Protein AF-A0A5N6V2P5-F1 (afdb_monomer)

Mean predicted aligned error: 6.44 Å

Secondary structure (DSSP, 8-state):
-EEEEEEEEEEESS--HHHHHHHHHHHHHHHHHHHSS----SS-TT--HHHHHHHHHHHHHHHHTSGGGTTPEEEEEEEEEE----

Structure (mmCIF, N/CA/C/O backbone):
data_AF-A0A5N6V2P5-F1
#
_entry.id   AF-A0A5N6V2P5-F1
#
loop_
_atom_site.group_PDB
_atom_site.id
_atom_site.type_symbol
_atom_site.label_atom_id
_atom_site.label_alt_id
_atom_site.label_comp_id
_atom_site.label_asym_id
_atom_site.label_entity_id
_atom_site.label_seq_id
_atom_site.pdbx_PDB_ins_code
_atom_site.Cartn_x
_atom_site.Cartn_y
_atom_site.Cartn_z
_atom_site.occupancy
_atom_site.B_iso_or_equiv
_atom_site.auth_seq_id
_atom_site.auth_comp_id
_atom_site.auth_asym_id
_atom_site.auth_atom_id
_atom_site.pdbx_PDB_model_n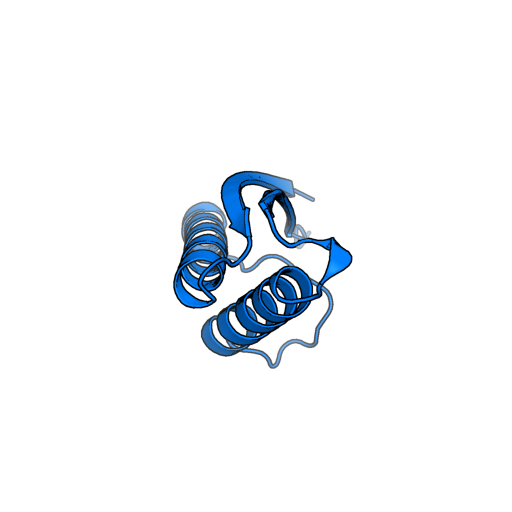um
ATOM 1 N N . MET A 1 1 ? -20.281 -4.068 9.094 1.00 65.00 1 MET A N 1
ATOM 2 C CA . MET A 1 1 ? -18.908 -3.979 8.547 1.00 65.00 1 MET A CA 1
ATOM 3 C C . MET A 1 1 ? -18.880 -2.933 7.448 1.00 65.00 1 MET A C 1
ATOM 5 O O . MET A 1 1 ? -19.671 -3.041 6.518 1.00 65.00 1 MET A O 1
ATOM 9 N N . ALA A 1 2 ? -18.027 -1.918 7.578 1.00 69.88 2 ALA A N 1
ATOM 10 C CA . ALA A 1 2 ? -17.781 -0.945 6.513 1.00 69.88 2 ALA A CA 1
ATOM 11 C C . ALA A 1 2 ? -16.509 -1.353 5.753 1.00 69.88 2 ALA A C 1
ATOM 13 O O . ALA A 1 2 ? -15.568 -1.850 6.370 1.00 69.88 2 ALA A O 1
ATOM 14 N N . SER A 1 3 ? -16.491 -1.180 4.432 1.00 76.19 3 SER A N 1
ATOM 15 C CA . SER A 1 3 ? -15.298 -1.384 3.602 1.00 76.19 3 SER A CA 1
ATOM 16 C C . SER A 1 3 ? -14.928 -0.060 2.951 1.00 76.19 3 SER A C 1
ATOM 18 O O . SER A 1 3 ? -15.799 0.635 2.423 1.00 76.19 3 SER A O 1
ATOM 20 N N . PHE A 1 4 ? -13.652 0.294 3.022 1.00 79.06 4 PHE A N 1
ATOM 21 C CA . PHE A 1 4 ? -13.084 1.478 2.405 1.00 79.06 4 PHE A CA 1
ATOM 22 C C . PHE A 1 4 ? -12.167 1.037 1.269 1.00 79.06 4 PHE A C 1
ATOM 24 O O . PHE A 1 4 ? -11.197 0.312 1.489 1.00 79.06 4 PHE A O 1
ATOM 31 N N . ILE A 1 5 ? -12.496 1.452 0.047 1.00 85.81 5 ILE A N 1
ATOM 32 C CA . ILE A 1 5 ? -11.738 1.100 -1.152 1.00 85.81 5 ILE A CA 1
ATOM 33 C C . ILE A 1 5 ? -11.086 2.362 -1.694 1.00 85.81 5 ILE A C 1
ATOM 35 O O . ILE A 1 5 ? -11.771 3.350 -1.967 1.00 85.81 5 ILE A O 1
ATOM 39 N N . LYS A 1 6 ? -9.770 2.302 -1.895 1.00 89.00 6 LYS A N 1
ATOM 40 C CA . LYS A 1 6 ? -9.010 3.366 -2.537 1.00 89.00 6 LYS A CA 1
ATOM 41 C C . LYS A 1 6 ? -8.136 2.837 -3.652 1.00 89.00 6 LYS A C 1
ATOM 43 O O . LYS A 1 6 ? -7.474 1.815 -3.509 1.00 89.00 6 LYS A O 1
ATOM 48 N N . GLU A 1 7 ? -8.102 3.580 -4.745 1.00 91.00 7 GLU A N 1
ATOM 49 C CA . GLU A 1 7 ? -7.322 3.249 -5.925 1.00 91.00 7 GLU A CA 1
ATOM 50 C C . GLU A 1 7 ? -6.353 4.383 -6.243 1.00 91.00 7 GLU A C 1
ATOM 52 O O . GLU A 1 7 ? -6.693 5.564 -6.10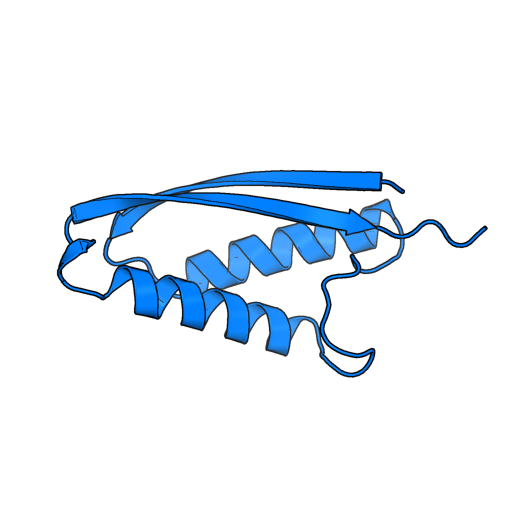7 1.00 91.00 7 GLU A O 1
ATOM 57 N N . ARG A 1 8 ? -5.134 4.022 -6.649 1.00 90.38 8 ARG A N 1
ATOM 58 C CA . ARG A 1 8 ? -4.118 4.980 -7.079 1.00 90.38 8 ARG A CA 1
ATOM 59 C C . ARG A 1 8 ? -3.225 4.388 -8.161 1.00 90.38 8 ARG A C 1
ATOM 61 O O . ARG A 1 8 ? -2.738 3.264 -8.042 1.00 90.38 8 ARG A O 1
ATOM 68 N N . ASP A 1 9 ? -3.004 5.193 -9.194 1.00 90.81 9 ASP A N 1
ATOM 69 C CA . ASP A 1 9 ? -1.975 4.975 -10.204 1.00 90.81 9 ASP A CA 1
ATOM 70 C C . ASP A 1 9 ? -0.668 5.619 -9.720 1.00 90.81 9 ASP A C 1
ATOM 72 O O . ASP A 1 9 ? -0.656 6.786 -9.307 1.00 90.81 9 ASP A O 1
ATOM 76 N N . PHE A 1 10 ? 0.413 4.843 -9.721 1.00 87.00 10 PHE A N 1
ATOM 77 C CA . PHE A 1 10 ? 1.745 5.305 -9.336 1.00 87.00 10 PHE A CA 1
ATOM 78 C C . PHE A 1 10 ? 2.694 5.493 -10.527 1.00 87.00 10 PHE A C 1
ATOM 80 O O . PHE A 1 10 ? 3.841 5.899 -10.340 1.00 87.00 10 PHE A O 1
ATOM 87 N N . GLY A 1 11 ? 2.222 5.250 -11.747 1.00 87.06 11 GLY A N 1
ATOM 88 C CA . GLY A 1 11 ? 3.005 5.360 -12.963 1.00 87.06 11 GLY A CA 1
ATOM 89 C C . GLY A 1 11 ? 3.948 4.172 -13.175 1.00 87.06 11 GLY A C 1
ATOM 90 O O . GLY A 1 11 ? 3.770 3.105 -12.575 1.00 87.06 11 GLY A O 1
ATOM 91 N N . PRO A 1 12 ? 4.931 4.331 -14.076 1.00 88.44 12 PRO A N 1
ATOM 92 C CA . PRO A 1 12 ? 5.837 3.261 -14.447 1.00 88.44 12 PRO A CA 1
ATOM 93 C C . PRO A 1 12 ? 6.831 2.940 -13.329 1.00 88.44 12 PRO A C 1
ATOM 95 O O . PRO A 1 12 ? 7.377 3.816 -12.664 1.00 88.44 12 PRO A O 1
ATOM 98 N N . VAL A 1 13 ? 7.110 1.655 -13.179 1.00 87.75 13 VAL A N 1
ATOM 99 C CA . VAL A 1 13 ? 8.146 1.105 -12.305 1.00 87.75 13 VAL A CA 1
ATOM 100 C C . VAL A 1 13 ? 9.560 1.533 -12.756 1.00 87.75 13 VAL A C 1
ATOM 102 O O . VAL A 1 13 ? 9.836 1.509 -13.961 1.00 87.75 13 VAL A O 1
ATOM 105 N N . PRO A 1 14 ? 10.503 1.812 -11.825 1.00 86.88 14 PRO A N 1
ATOM 106 C CA . PRO A 1 14 ? 10.396 1.641 -10.374 1.00 86.88 14 PRO A CA 1
ATOM 107 C C . PRO A 1 14 ? 9.698 2.802 -9.669 1.00 86.88 14 PRO A C 1
ATOM 109 O O . PRO A 1 14 ? 9.792 3.954 -10.077 1.00 86.88 14 PRO A O 1
ATOM 112 N N . ILE A 1 15 ? 9.040 2.477 -8.559 1.00 84.69 15 ILE A N 1
ATOM 113 C CA . ILE A 1 15 ? 8.251 3.419 -7.762 1.00 84.69 15 ILE A CA 1
ATOM 114 C C . ILE A 1 15 ? 8.928 3.585 -6.411 1.00 84.69 15 ILE A C 1
ATOM 116 O O . ILE A 1 15 ? 9.398 2.614 -5.822 1.00 84.69 15 ILE A O 1
ATOM 120 N N . PHE A 1 16 ? 8.997 4.820 -5.922 1.00 84.69 16 PHE A N 1
ATOM 121 C CA . PHE A 1 16 ? 9.626 5.114 -4.642 1.00 84.69 16 PHE A CA 1
ATOM 122 C C . PHE A 1 16 ? 8.776 4.588 -3.479 1.00 84.69 16 PHE A C 1
ATOM 124 O O . PHE A 1 16 ? 7.570 4.838 -3.419 1.00 84.69 16 PHE A O 1
ATOM 131 N N . ALA A 1 17 ? 9.426 3.903 -2.532 1.00 85.69 17 ALA A N 1
ATOM 132 C CA . ALA A 1 17 ? 8.790 3.398 -1.316 1.00 85.69 17 ALA A CA 1
ATOM 133 C C . ALA A 1 17 ? 8.067 4.514 -0.541 1.00 85.69 17 ALA A C 1
ATOM 135 O O . ALA A 1 17 ? 6.953 4.303 -0.070 1.00 85.69 17 ALA A O 1
ATOM 136 N N . ASP A 1 18 ? 8.643 5.719 -0.491 1.00 88.31 18 ASP A N 1
ATOM 137 C CA . ASP A 1 18 ? 8.046 6.866 0.200 1.00 88.31 18 ASP A CA 1
ATOM 138 C C . ASP A 1 18 ? 6.651 7.207 -0.338 1.00 88.31 18 ASP A C 1
ATOM 140 O O . ASP A 1 18 ? 5.712 7.342 0.443 1.00 88.31 18 ASP A O 1
ATOM 144 N N . ALA A 1 19 ? 6.471 7.236 -1.664 1.00 88.12 19 ALA A N 1
ATOM 145 C CA . ALA A 1 19 ? 5.178 7.534 -2.282 1.00 88.12 19 ALA A CA 1
ATOM 146 C C . ALA A 1 19 ? 4.116 6.468 -1.952 1.00 88.12 19 ALA A C 1
ATOM 148 O O . ALA A 1 19 ? 2.955 6.792 -1.688 1.00 88.12 19 ALA A O 1
ATOM 149 N N . LEU A 1 20 ? 4.516 5.193 -1.943 1.00 88.88 20 LEU A N 1
ATOM 150 C CA . LEU A 1 20 ? 3.651 4.064 -1.588 1.00 88.88 20 LEU A CA 1
ATOM 151 C C . LEU A 1 20 ? 3.263 4.113 -0.104 1.00 88.88 20 LEU A C 1
ATOM 153 O O . LEU A 1 20 ? 2.099 3.916 0.247 1.00 88.88 20 LEU A O 1
ATOM 157 N N . GLY A 1 21 ? 4.226 4.422 0.764 1.00 89.62 21 GLY A N 1
ATOM 158 C CA . GLY A 1 21 ? 4.004 4.562 2.196 1.00 89.62 21 GLY A CA 1
ATOM 159 C C . GLY A 1 21 ? 3.102 5.745 2.541 1.00 89.62 21 GLY A C 1
ATOM 160 O O . GLY A 1 21 ? 2.173 5.599 3.332 1.00 89.62 21 GLY A O 1
ATOM 161 N N . GLU A 1 22 ? 3.339 6.913 1.946 1.00 90.94 22 GLU A N 1
ATOM 162 C CA . GLU A 1 22 ? 2.493 8.094 2.145 1.00 90.94 22 GLU A CA 1
ATOM 163 C C . GLU A 1 22 ? 1.052 7.845 1.719 1.00 90.94 22 GLU A C 1
ATOM 165 O O . GLU A 1 22 ? 0.132 8.192 2.455 1.00 90.94 22 GLU A O 1
ATOM 170 N N . PHE A 1 23 ? 0.841 7.196 0.571 1.00 90.81 23 PHE A N 1
ATOM 171 C CA . PHE A 1 23 ? -0.498 6.802 0.148 1.00 90.81 23 PHE A CA 1
ATOM 172 C C . PHE A 1 23 ? -1.192 5.955 1.216 1.00 90.81 23 PHE A C 1
ATOM 174 O O . PHE A 1 23 ? -2.277 6.308 1.663 1.00 90.81 23 PHE A O 1
ATOM 181 N N . TYR A 1 24 ? -0.545 4.888 1.679 1.00 89.06 24 TYR A N 1
ATOM 182 C CA . TYR A 1 24 ? -1.134 3.997 2.672 1.00 89.06 24 TYR A CA 1
ATOM 183 C C . TYR A 1 24 ? -1.419 4.692 4.014 1.00 89.06 24 TYR A C 1
ATOM 185 O O . TYR A 1 24 ? -2.493 4.510 4.588 1.00 89.06 24 TYR A O 1
ATOM 193 N N . LEU A 1 25 ? -0.497 5.528 4.503 1.00 89.94 25 LEU A N 1
ATOM 194 C CA . LEU A 1 25 ? 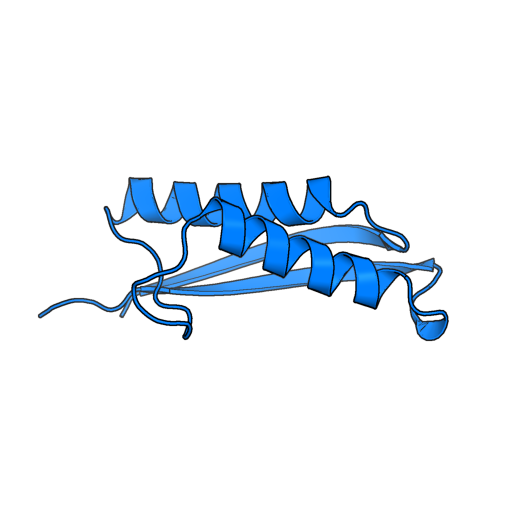-0.688 6.281 5.746 1.00 89.94 25 LEU A CA 1
ATOM 195 C C . LEU A 1 25 ? -1.839 7.286 5.640 1.00 89.94 25 LEU A C 1
ATOM 197 O O . LEU A 1 25 ? -2.607 7.424 6.590 1.00 89.94 25 LEU A O 1
ATOM 201 N N . ASN A 1 26 ? -1.976 7.962 4.499 1.00 90.25 26 ASN A N 1
ATOM 202 C CA . ASN A 1 26 ? -3.065 8.909 4.273 1.00 90.25 26 ASN A CA 1
ATOM 203 C C . ASN A 1 26 ? -4.427 8.210 4.329 1.00 90.25 26 ASN A C 1
ATOM 205 O O . ASN A 1 26 ? -5.331 8.708 4.995 1.00 90.25 26 ASN A O 1
ATOM 209 N N . GLU A 1 27 ? -4.564 7.033 3.712 1.00 88.62 27 GLU A N 1
ATOM 210 C CA . GLU A 1 27 ? -5.821 6.278 3.770 1.00 88.62 27 GLU A CA 1
ATOM 211 C C . GLU A 1 27 ? -6.113 5.748 5.185 1.00 88.62 27 GLU A C 1
ATOM 213 O O . GLU A 1 27 ? -7.255 5.808 5.643 1.00 88.62 27 GLU A O 1
ATOM 218 N N . LEU A 1 28 ? -5.093 5.294 5.927 1.00 85.75 28 LEU A N 1
ATOM 219 C CA . LEU A 1 28 ? -5.263 4.909 7.334 1.00 85.75 28 LEU A CA 1
ATOM 220 C C . LEU A 1 28 ? -5.696 6.084 8.217 1.00 85.75 28 LEU A C 1
ATOM 222 O O . LEU A 1 28 ? -6.525 5.905 9.108 1.00 85.75 28 LEU A O 1
ATOM 226 N N . THR A 1 29 ? -5.128 7.270 8.000 1.00 86.50 29 THR A N 1
ATOM 227 C CA . THR A 1 29 ? -5.490 8.483 8.743 1.00 86.50 29 THR A CA 1
ATOM 228 C C . THR A 1 29 ? -6.905 8.931 8.404 1.00 86.50 29 THR A C 1
ATOM 230 O O . THR A 1 29 ? -7.675 9.173 9.325 1.00 86.50 29 THR A O 1
ATOM 233 N N . ALA A 1 30 ? -7.295 8.932 7.127 1.00 85.44 30 ALA A N 1
ATOM 234 C CA . ALA A 1 30 ? -8.659 9.267 6.717 1.00 85.44 30 ALA A CA 1
ATOM 235 C C . ALA A 1 30 ? -9.703 8.338 7.364 1.00 85.44 30 ALA A C 1
ATOM 237 O O . ALA A 1 30 ? -10.748 8.792 7.827 1.00 85.44 30 ALA A O 1
ATOM 238 N N . ILE A 1 31 ? -9.406 7.038 7.452 1.00 83.06 31 ILE A N 1
ATOM 239 C CA . ILE A 1 31 ? -10.281 6.078 8.134 1.00 83.06 31 ILE A CA 1
ATOM 240 C C . ILE A 1 31 ? -10.337 6.339 9.639 1.00 83.06 31 ILE A C 1
ATOM 242 O O . ILE A 1 31 ? -11.423 6.320 10.217 1.00 83.06 31 ILE A O 1
ATOM 246 N N . GLU A 1 32 ? -9.199 6.589 10.285 1.00 82.38 32 GLU A N 1
ATOM 247 C CA . GLU A 1 32 ? -9.181 6.887 11.717 1.00 82.38 32 GLU A CA 1
ATOM 248 C C . GLU A 1 32 ? -9.934 8.184 12.039 1.00 82.38 32 GLU A C 1
ATOM 250 O O . GLU A 1 32 ? -10.684 8.223 13.009 1.00 82.38 32 GLU A O 1
ATOM 255 N N . GLU A 1 33 ? -9.808 9.222 11.216 1.00 84.44 33 GLU A N 1
ATOM 256 C CA . GLU A 1 33 ? -10.554 10.473 11.379 1.00 84.44 33 GLU A CA 1
ATOM 257 C C . GLU A 1 33 ? -12.061 10.271 11.186 1.00 84.44 33 GLU A C 1
ATOM 259 O O . GLU A 1 33 ? -12.857 10.802 11.958 1.00 84.44 33 GLU A O 1
ATOM 264 N N . GLN A 1 34 ? -12.464 9.485 10.183 1.00 82.94 34 GLN A N 1
ATOM 265 C CA . GLN A 1 34 ? -13.873 9.284 9.846 1.00 82.94 34 GLN A CA 1
ATOM 266 C C . GLN A 1 34 ? -14.592 8.314 10.793 1.00 82.94 34 GLN A C 1
ATOM 268 O O . GLN A 1 34 ? -15.772 8.500 11.095 1.00 82.94 34 GLN A O 1
ATOM 273 N N . TYR A 1 35 ? -13.913 7.253 11.226 1.00 79.50 35 TYR A N 1
ATOM 274 C CA . TYR A 1 35 ? -14.520 6.149 11.973 1.00 79.50 35 TYR A CA 1
ATOM 275 C C . TYR A 1 35 ? -14.008 6.030 13.411 1.00 79.50 35 TYR A C 1
ATOM 277 O O . TYR A 1 35 ? -14.496 5.171 14.149 1.00 79.50 35 TYR A O 1
ATOM 285 N N . HIS A 1 36 ? -13.033 6.855 13.813 1.00 80.06 36 HIS A N 1
ATOM 286 C CA . HIS A 1 36 ? -12.355 6.797 15.115 1.00 80.06 36 HIS A CA 1
ATOM 287 C C . HIS A 1 36 ? -11.792 5.406 15.443 1.00 80.06 36 HIS A C 1
ATOM 289 O O . HIS A 1 36 ? -11.692 5.011 16.605 1.00 80.06 36 HIS A O 1
ATOM 295 N N . LYS A 1 37 ? -11.462 4.636 14.400 1.00 73.81 37 LYS A N 1
ATOM 296 C CA . LYS A 1 37 ? -10.982 3.254 14.468 1.00 73.81 37 LYS A CA 1
ATOM 297 C C . LYS A 1 37 ? -9.984 3.008 13.354 1.00 73.81 37 LYS A C 1
ATOM 299 O O . LYS A 1 37 ? -10.126 3.553 12.264 1.00 73.81 37 LYS A O 1
ATOM 304 N N . LEU A 1 38 ? -9.016 2.135 13.611 1.00 73.44 38 LEU A N 1
ATOM 305 C CA . LEU A 1 38 ? -8.142 1.630 12.561 1.00 73.44 38 LEU A CA 1
ATOM 306 C C . LEU A 1 38 ? -8.791 0.423 11.876 1.00 73.44 38 LEU A C 1
ATOM 308 O O . LEU A 1 38 ? -9.449 -0.371 12.551 1.00 73.44 38 LEU A O 1
ATOM 312 N N . PRO A 1 39 ? -8.621 0.281 10.552 1.00 69.56 39 PRO A N 1
ATOM 313 C CA . PRO A 1 39 ? -9.133 -0.869 9.828 1.00 69.56 39 PRO A CA 1
ATOM 314 C C . PRO A 1 39 ? -8.436 -2.144 10.303 1.00 69.56 39 PRO A C 1
ATOM 316 O O . PRO A 1 39 ? -7.231 -2.147 10.591 1.00 69.56 39 PRO A O 1
ATOM 319 N N . ASP A 1 40 ? -9.216 -3.218 10.379 1.00 64.75 40 ASP A N 1
ATOM 320 C CA . ASP A 1 40 ? -8.731 -4.525 10.779 1.00 64.75 40 ASP A CA 1
ATOM 321 C C . ASP A 1 40 ? -8.130 -5.215 9.557 1.00 64.75 40 ASP A C 1
ATOM 323 O O . ASP A 1 40 ? -8.811 -5.631 8.615 1.00 64.75 40 ASP A O 1
ATOM 327 N N . LEU A 1 41 ? -6.807 -5.244 9.542 1.00 58.59 41 LEU A N 1
ATOM 328 C CA . LEU A 1 41 ? -6.009 -5.870 8.507 1.00 58.59 41 LEU A CA 1
ATOM 329 C C . LEU A 1 41 ? -5.078 -6.851 9.199 1.00 58.59 41 LEU A C 1
ATOM 331 O O . LEU A 1 41 ? -3.927 -6.523 9.461 1.00 58.59 41 LEU A O 1
ATOM 335 N N . THR A 1 42 ? -5.617 -8.011 9.572 1.00 53.78 42 THR A N 1
ATOM 336 C CA . THR A 1 42 ? -4.901 -9.250 9.926 1.00 53.78 42 THR A CA 1
ATOM 337 C C . THR A 1 42 ? -3.389 -9.098 10.165 1.00 53.78 42 THR A C 1
ATOM 339 O O . THR A 1 42 ? -2.574 -9.495 9.336 1.00 53.78 42 THR A O 1
ATOM 342 N N . ALA A 1 43 ? -3.015 -8.523 11.305 1.00 45.97 43 ALA A N 1
ATOM 343 C CA . ALA A 1 43 ? -1.700 -8.629 11.928 1.00 45.97 43 ALA A CA 1
ATOM 344 C C . ALA A 1 43 ? -1.845 -8.009 13.315 1.00 45.97 43 ALA A C 1
ATOM 346 O O . ALA A 1 43 ? -1.762 -6.793 13.410 1.00 45.97 43 ALA A O 1
ATOM 347 N N . THR A 1 44 ? -2.133 -8.855 14.320 1.00 47.56 44 THR A N 1
ATOM 348 C CA . THR A 1 44 ? -2.084 -8.652 15.790 1.00 47.56 44 THR A CA 1
ATOM 349 C C . THR A 1 44 ? -2.165 -7.209 16.301 1.00 47.56 44 THR A C 1
ATOM 351 O O . THR A 1 44 ? -1.385 -6.376 15.867 1.00 47.56 44 THR A O 1
ATOM 354 N N . GLU A 1 45 ? -2.955 -6.948 17.347 1.00 52.44 45 GLU A N 1
ATOM 355 C CA . GLU A 1 45 ? -3.154 -5.662 18.069 1.00 52.44 45 GLU A CA 1
ATOM 356 C C . GLU A 1 45 ? -1.893 -4.818 18.449 1.00 52.44 45 GLU A C 1
ATOM 358 O O . GLU A 1 45 ? -1.999 -3.805 19.129 1.00 52.44 45 GLU A O 1
ATOM 363 N N . ARG A 1 46 ? -0.683 -5.208 18.034 1.00 55.25 46 ARG A N 1
ATOM 364 C CA . ARG A 1 46 ? 0.640 -4.714 18.420 1.00 55.25 46 ARG A CA 1
ATOM 365 C C . ARG A 1 46 ? 1.415 -3.897 17.375 1.00 55.25 46 ARG A C 1
ATOM 367 O O . ARG A 1 46 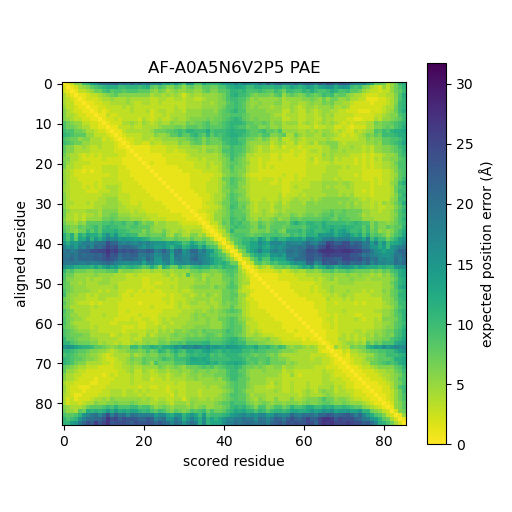? 2.515 -3.475 17.703 1.00 55.25 46 ARG A O 1
ATOM 374 N N . THR A 1 47 ? 0.921 -3.681 16.153 1.00 64.81 47 THR A N 1
ATOM 375 C CA . THR A 1 47 ? 1.675 -2.919 15.126 1.00 64.81 47 THR A CA 1
ATOM 376 C C . THR A 1 47 ? 1.212 -1.464 15.014 1.00 64.81 47 THR A C 1
ATOM 378 O O . THR A 1 47 ? 0.012 -1.196 14.897 1.00 64.81 47 THR A O 1
ATOM 381 N N . THR A 1 48 ? 2.157 -0.522 15.018 1.00 77.69 48 THR A N 1
ATOM 382 C CA . THR A 1 48 ? 1.919 0.925 14.861 1.00 77.69 48 THR A CA 1
ATOM 383 C C . THR A 1 48 ? 1.610 1.305 13.406 1.00 77.69 48 THR A C 1
ATOM 385 O O . THR A 1 48 ? 1.942 0.573 12.472 1.00 77.69 48 THR A O 1
ATOM 388 N N . LYS A 1 49 ? 1.001 2.481 13.176 1.00 78.62 49 LYS A N 1
ATOM 389 C CA . LYS A 1 49 ? 0.745 2.999 11.816 1.00 78.62 49 LYS A CA 1
ATOM 390 C C . LYS A 1 49 ? 2.017 3.100 10.966 1.00 78.62 49 LYS A C 1
ATOM 392 O O . LYS A 1 49 ? 1.988 2.746 9.790 1.00 78.62 49 LYS A O 1
ATOM 397 N N . GLU A 1 50 ? 3.123 3.542 11.562 1.00 81.88 50 GLU A N 1
ATOM 398 C CA . GLU A 1 50 ? 4.406 3.717 10.867 1.00 81.88 50 GLU A CA 1
ATOM 399 C C . GLU A 1 50 ? 5.057 2.385 10.481 1.00 81.88 50 GLU A C 1
ATOM 401 O O . GLU A 1 50 ? 5.578 2.242 9.372 1.00 81.88 50 GLU A O 1
ATOM 406 N N . GLU A 1 51 ? 4.968 1.366 11.339 1.00 83.50 51 GLU A N 1
ATOM 407 C CA . GLU A 1 51 ? 5.428 0.015 10.993 1.00 83.50 51 GLU A CA 1
ATOM 408 C C . GLU A 1 51 ? 4.626 -0.552 9.818 1.00 83.50 51 GLU A C 1
ATOM 410 O O . GLU A 1 51 ? 5.200 -1.116 8.885 1.00 83.50 51 GLU A O 1
ATOM 415 N N . ARG A 1 52 ? 3.303 -0.340 9.812 1.00 80.12 52 ARG A N 1
ATOM 416 C CA . ARG A 1 52 ? 2.427 -0.780 8.716 1.00 80.12 52 ARG A CA 1
ATOM 417 C C . ARG A 1 52 ? 2.734 -0.042 7.411 1.00 80.12 52 ARG A C 1
ATOM 419 O O . ARG A 1 52 ? 2.837 -0.686 6.369 1.00 80.12 52 ARG A O 1
ATOM 426 N N . LYS A 1 53 ? 2.929 1.281 7.469 1.00 87.25 53 LYS A N 1
ATOM 427 C CA . LYS A 1 53 ? 3.380 2.106 6.335 1.00 87.25 53 LYS A CA 1
ATOM 428 C C . LYS A 1 53 ? 4.672 1.558 5.742 1.00 87.25 53 LYS A C 1
ATOM 430 O O . LYS A 1 53 ? 4.750 1.339 4.536 1.00 87.25 53 LYS A O 1
ATOM 435 N N . THR A 1 54 ? 5.660 1.319 6.597 1.00 86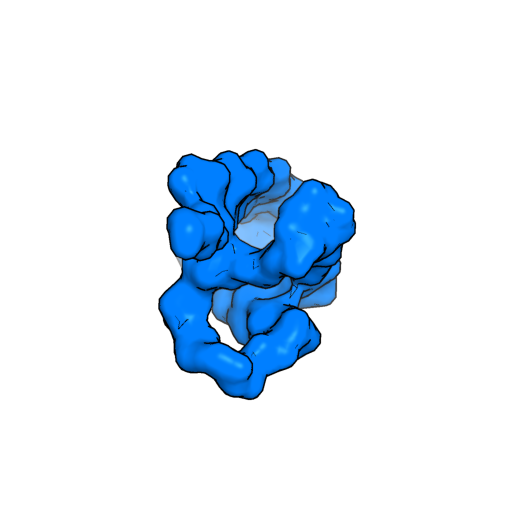.00 54 THR A N 1
ATOM 436 C CA . THR A 1 54 ? 6.986 0.848 6.190 1.00 86.00 54 THR A CA 1
ATOM 437 C C . THR A 1 54 ? 6.907 -0.535 5.544 1.00 86.00 54 THR A C 1
ATOM 439 O O . THR A 1 54 ? 7.478 -0.750 4.477 1.00 86.00 54 THR A O 1
ATOM 442 N N . ALA A 1 55 ? 6.156 -1.465 6.140 1.00 86.69 55 ALA A N 1
ATOM 443 C CA . ALA A 1 55 ? 5.980 -2.813 5.602 1.00 86.69 55 ALA A CA 1
ATOM 444 C C . ALA A 1 55 ? 5.287 -2.811 4.228 1.00 86.69 55 ALA A C 1
ATOM 446 O O . ALA A 1 55 ? 5.772 -3.454 3.296 1.00 86.69 55 ALA A O 1
ATOM 447 N N . PHE A 1 56 ? 4.196 -2.053 4.083 1.00 88.94 56 PHE A N 1
ATOM 448 C CA . PHE A 1 56 ? 3.472 -1.907 2.819 1.00 88.94 56 PHE A CA 1
ATOM 449 C C . PHE A 1 56 ? 4.357 -1.301 1.720 1.00 88.94 56 PHE A C 1
ATOM 451 O O . PHE A 1 56 ? 4.466 -1.855 0.623 1.00 88.94 56 PHE A O 1
ATOM 458 N N . ALA A 1 57 ? 5.027 -0.189 2.034 1.00 89.12 57 ALA A N 1
ATOM 459 C CA . ALA A 1 57 ? 5.914 0.517 1.118 1.00 89.12 57 ALA A CA 1
ATOM 460 C C . ALA A 1 57 ? 7.050 -0.377 0.613 1.00 89.12 57 ALA A C 1
ATOM 462 O O . ALA A 1 57 ? 7.283 -0.464 -0.593 1.00 89.12 57 ALA A O 1
ATOM 463 N N . ASN A 1 58 ? 7.725 -1.074 1.529 1.00 88.94 58 ASN A N 1
ATOM 464 C CA . ASN A 1 58 ? 8.842 -1.949 1.192 1.00 88.94 58 ASN A CA 1
ATOM 465 C C . ASN A 1 58 ? 8.390 -3.137 0.343 1.00 88.94 58 ASN A C 1
ATOM 467 O O . ASN A 1 58 ? 9.051 -3.455 -0.640 1.00 88.94 58 ASN A O 1
ATOM 471 N N . MET A 1 59 ? 7.250 -3.752 0.672 1.00 88.81 59 MET A N 1
ATOM 472 C CA . MET A 1 59 ? 6.707 -4.865 -0.107 1.00 88.81 59 MET A CA 1
ATOM 473 C C . MET A 1 59 ? 6.451 -4.461 -1.564 1.00 88.81 59 MET A C 1
ATOM 475 O O . MET A 1 59 ? 6.920 -5.133 -2.480 1.00 88.81 59 MET A O 1
ATOM 479 N N . LEU A 1 60 ? 5.728 -3.363 -1.794 1.00 88.00 60 LEU A N 1
ATOM 480 C CA . LEU A 1 60 ? 5.384 -2.926 -3.149 1.00 88.00 60 LEU A CA 1
ATOM 481 C C . LEU A 1 60 ? 6.586 -2.364 -3.916 1.00 88.00 60 LEU A C 1
ATOM 483 O O . LEU A 1 60 ? 6.703 -2.611 -5.114 1.00 88.00 60 LEU A O 1
ATOM 487 N N . SER A 1 61 ? 7.492 -1.657 -3.239 1.00 87.12 61 SER A N 1
ATOM 488 C CA . SER A 1 61 ? 8.733 -1.147 -3.835 1.00 87.12 61 SER A CA 1
ATOM 489 C C . SER A 1 61 ? 9.651 -2.286 -4.296 1.00 87.12 61 SER A C 1
ATOM 491 O O . SER A 1 61 ? 10.183 -2.250 -5.408 1.00 87.12 61 SER A O 1
ATOM 493 N N . GLU A 1 62 ? 9.793 -3.339 -3.487 1.00 88.00 62 GLU A N 1
ATOM 494 C CA . GLU A 1 62 ? 10.608 -4.504 -3.840 1.00 88.00 62 GLU A CA 1
ATOM 495 C C . GLU A 1 62 ? 9.985 -5.304 -4.989 1.00 88.00 62 GLU A C 1
ATOM 497 O O . GLU A 1 62 ? 10.683 -5.690 -5.926 1.00 88.00 62 GLU A O 1
ATOM 502 N N . LEU A 1 63 ? 8.659 -5.498 -4.967 1.00 86.75 63 LEU A N 1
ATOM 503 C CA . LEU A 1 63 ? 7.929 -6.115 -6.077 1.00 86.75 63 LEU A CA 1
ATOM 504 C C . LEU A 1 63 ? 8.110 -5.316 -7.367 1.00 86.75 63 LEU A C 1
ATOM 506 O O . LEU A 1 63 ? 8.462 -5.894 -8.391 1.00 86.75 63 LEU A O 1
ATOM 510 N N . ALA A 1 64 ? 7.945 -3.994 -7.309 1.00 85.81 64 ALA A N 1
ATOM 511 C CA . ALA A 1 64 ? 8.175 -3.115 -8.445 1.00 85.81 64 ALA A CA 1
ATOM 512 C C . ALA A 1 64 ? 9.601 -3.285 -8.995 1.00 85.81 64 ALA A C 1
ATOM 514 O O . ALA A 1 64 ? 9.788 -3.388 -10.198 1.00 85.81 64 ALA A O 1
ATOM 515 N N . ARG A 1 65 ? 10.629 -3.405 -8.152 1.00 84.00 65 ARG A N 1
ATOM 516 C CA . ARG A 1 65 ? 12.015 -3.561 -8.629 1.00 84.00 65 ARG A CA 1
ATOM 517 C C . ARG A 1 65 ? 12.317 -4.875 -9.352 1.00 84.00 65 ARG A C 1
ATOM 519 O O . ARG A 1 65 ? 13.402 -4.978 -9.930 1.00 84.00 65 ARG A O 1
ATOM 526 N N . GLN A 1 66 ? 11.428 -5.868 -9.352 1.00 85.62 66 GLN A N 1
ATOM 527 C CA . GLN A 1 66 ? 11.709 -7.109 -10.070 1.00 85.62 66 GLN A CA 1
ATOM 528 C C . GLN A 1 66 ? 11.687 -6.879 -11.587 1.00 85.62 66 GLN A C 1
ATOM 530 O O . GLN A 1 66 ? 10.820 -6.192 -12.127 1.00 85.62 66 GLN A O 1
ATOM 535 N N . GLY A 1 67 ? 12.636 -7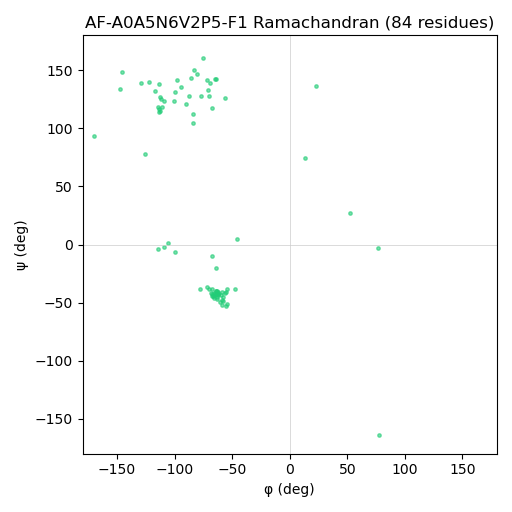.507 -12.288 1.00 81.88 67 GLY A N 1
ATOM 536 C CA . GLY A 1 67 ? 12.829 -7.356 -13.736 1.00 81.88 67 GLY A CA 1
ATOM 537 C C . GLY A 1 67 ? 11.561 -7.479 -14.601 1.00 81.88 67 GLY A C 1
ATOM 538 O O . GLY A 1 67 ? 11.426 -6.690 -15.532 1.00 81.88 67 GLY A O 1
ATOM 539 N N . PRO A 1 68 ? 10.606 -8.387 -14.304 1.00 87.06 68 PRO A N 1
ATOM 540 C CA . PRO A 1 68 ? 9.363 -8.508 -15.072 1.00 87.06 68 PRO A CA 1
ATOM 541 C C . PRO A 1 68 ? 8.433 -7.289 -15.019 1.00 87.06 68 PRO A C 1
ATOM 543 O O . PRO A 1 68 ? 7.573 -7.161 -15.886 1.00 87.06 68 PRO A O 1
ATOM 546 N N . PHE A 1 69 ? 8.576 -6.412 -14.020 1.00 83.44 69 PHE A N 1
ATOM 547 C CA . PHE A 1 69 ? 7.707 -5.244 -13.851 1.00 83.44 69 PHE A CA 1
ATOM 548 C C . PHE A 1 69 ? 8.322 -3.947 -14.377 1.00 83.44 69 PHE A C 1
ATOM 550 O O . PHE A 1 69 ? 7.637 -2.929 -14.413 1.00 83.44 69 PHE A O 1
ATOM 557 N N . ALA A 1 70 ? 9.589 -3.959 -14.804 1.00 84.94 70 ALA A N 1
ATOM 558 C CA . ALA A 1 70 ? 10.273 -2.768 -15.295 1.00 84.94 70 ALA A CA 1
ATOM 559 C C . ALA A 1 70 ? 9.509 -2.121 -16.466 1.00 84.94 70 ALA A C 1
ATOM 561 O O . ALA A 1 70 ? 9.207 -2.773 -17.465 1.00 84.94 70 ALA A O 1
ATOM 562 N N . GLY A 1 71 ? 9.200 -0.827 -16.339 1.00 8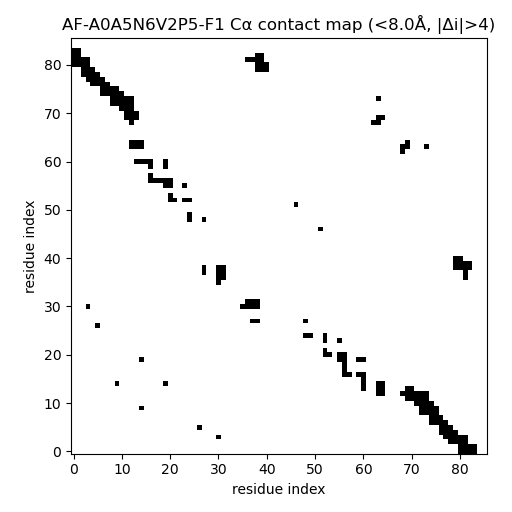3.81 71 GLY A N 1
ATOM 563 C CA . GLY A 1 71 ? 8.445 -0.075 -17.345 1.00 83.81 71 GLY A CA 1
ATOM 564 C C . GLY A 1 71 ? 6.934 -0.340 -17.372 1.00 83.81 71 GLY A C 1
ATOM 565 O O . GLY A 1 71 ? 6.237 0.322 -18.138 1.00 83.81 71 GLY A O 1
ATOM 566 N N . LEU A 1 72 ? 6.407 -1.250 -16.544 1.00 88.44 72 LEU A N 1
ATOM 567 C CA . LEU A 1 72 ? 4.963 -1.424 -16.370 1.00 88.44 72 LEU A CA 1
ATOM 568 C C . LEU A 1 72 ? 4.406 -0.374 -15.409 1.00 88.44 72 LEU A C 1
ATOM 570 O O . LEU A 1 72 ? 5.070 0.012 -14.448 1.00 88.44 72 LEU A O 1
ATOM 574 N N . THR A 1 73 ? 3.165 0.049 -15.642 1.00 87.31 73 THR A N 1
ATOM 575 C CA . THR A 1 73 ? 2.432 0.914 -14.713 1.00 87.31 73 THR A CA 1
ATOM 576 C C . THR A 1 73 ? 1.907 0.105 -13.532 1.00 87.31 73 THR A C 1
ATOM 578 O O . THR A 1 73 ? 1.220 -0.900 -13.731 1.00 87.31 73 THR A O 1
ATOM 581 N N . LEU A 1 74 ? 2.188 0.550 -12.304 1.00 86.81 74 LEU A N 1
ATOM 582 C CA . LEU A 1 74 ? 1.613 -0.055 -11.104 1.00 86.81 74 LEU A CA 1
ATOM 583 C C . LEU A 1 74 ? 0.297 0.629 -10.738 1.00 86.81 74 LEU A C 1
ATOM 585 O O . LEU A 1 74 ? 0.254 1.816 -10.409 1.00 86.81 74 LEU A O 1
ATOM 589 N N . TYR A 1 75 ? -0.758 -0.172 -10.709 1.00 87.81 75 TYR A N 1
ATOM 590 C CA . TYR A 1 75 ? -2.059 0.228 -10.205 1.00 87.81 75 TYR A CA 1
ATOM 591 C C . TYR A 1 75 ? -2.339 -0.480 -8.881 1.00 87.81 75 TYR A C 1
ATOM 593 O O . TYR A 1 75 ? -2.301 -1.710 -8.802 1.00 87.81 75 TYR A O 1
ATOM 601 N N . VAL A 1 76 ? -2.608 0.298 -7.834 1.00 87.50 76 VAL A N 1
ATOM 602 C CA . VAL A 1 76 ? -2.861 -0.217 -6.487 1.00 87.50 76 VAL A CA 1
ATOM 603 C C . VAL A 1 76 ? -4.318 0.019 -6.126 1.00 87.50 76 VAL A C 1
ATOM 605 O O . VAL A 1 76 ? -4.781 1.158 -6.121 1.00 87.50 76 VAL A O 1
ATOM 608 N N . ARG A 1 77 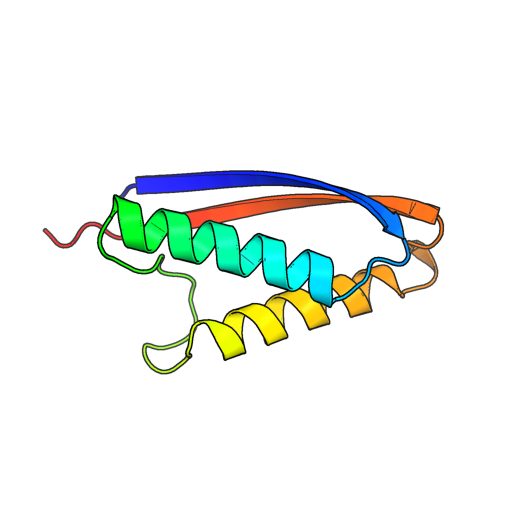? -5.012 -1.060 -5.754 1.00 89.19 77 ARG A N 1
ATOM 609 C CA . ARG A 1 77 ? -6.330 -1.026 -5.118 1.00 89.19 77 ARG A CA 1
ATOM 610 C C . ARG A 1 77 ? -6.202 -1.532 -3.688 1.00 89.19 77 ARG A C 1
ATOM 612 O O . ARG A 1 77 ? -5.882 -2.697 -3.465 1.00 89.19 77 ARG A O 1
ATOM 619 N N . LEU A 1 78 ? -6.455 -0.650 -2.735 1.00 86.38 78 LEU A N 1
ATOM 620 C CA . LEU A 1 78 ? -6.439 -0.937 -1.314 1.00 86.38 78 LEU A CA 1
ATOM 621 C C . LEU A 1 78 ? -7.876 -1.114 -0.825 1.00 86.38 78 LEU A C 1
ATOM 623 O O . LEU A 1 78 ? -8.696 -0.215 -0.993 1.00 86.38 78 LEU A O 1
ATOM 627 N N . GLU A 1 79 ? -8.177 -2.264 -0.229 1.00 86.44 79 GLU A N 1
ATOM 628 C CA . GLU A 1 79 ? -9.454 -2.527 0.437 1.00 86.44 79 GLU A CA 1
ATOM 629 C C . GLU A 1 79 ? -9.209 -2.690 1.938 1.00 86.44 79 GLU A C 1
ATOM 631 O O . GLU A 1 79 ? -8.505 -3.601 2.372 1.00 86.44 79 GLU A O 1
ATOM 636 N N . LEU A 1 80 ? -9.784 -1.788 2.728 1.00 81.50 80 LEU A N 1
ATOM 637 C CA . LEU A 1 80 ? -9.625 -1.708 4.174 1.00 81.50 80 LEU A CA 1
ATOM 638 C C . LEU A 1 80 ? -10.969 -2.001 4.838 1.00 81.50 80 LEU A C 1
ATOM 640 O O . LEU A 1 80 ? -11.944 -1.278 4.633 1.00 81.50 80 LEU A O 1
ATOM 644 N N . LYS A 1 81 ? -11.034 -3.069 5.636 1.00 79.69 81 LYS A N 1
ATOM 645 C CA . LYS A 1 81 ? -12.260 -3.466 6.336 1.00 79.69 81 LYS A CA 1
ATOM 646 C C . LYS A 1 81 ? -12.275 -2.893 7.744 1.00 79.69 81 LYS A C 1
ATOM 648 O O . LYS A 1 81 ? -11.284 -2.955 8.461 1.00 79.69 81 LYS A O 1
ATOM 653 N N . ILE A 1 82 ? -13.417 -2.351 8.145 1.00 74.06 82 ILE A N 1
ATOM 654 C CA . ILE A 1 82 ? -13.653 -1.831 9.489 1.00 74.06 82 ILE A CA 1
ATOM 655 C C . ILE A 1 82 ? -14.701 -2.724 10.144 1.00 74.06 82 ILE A C 1
ATOM 657 O O . ILE A 1 82 ? -15.867 -2.778 9.716 1.00 74.06 82 ILE A O 1
ATOM 661 N N . GLU A 1 83 ? -14.288 -3.434 11.189 1.00 69.56 83 GLU A N 1
ATOM 662 C CA . GLU A 1 83 ? -15.207 -4.223 11.996 1.00 69.56 83 GLU A CA 1
ATOM 663 C C . GLU A 1 83 ? -16.121 -3.296 12.811 1.00 69.56 83 GLU A C 1
ATOM 665 O O . GLU A 1 83 ? -15.678 -2.378 13.509 1.00 69.56 83 GLU A O 1
ATOM 670 N N . SER A 1 84 ? -17.438 -3.511 12.706 1.00 56.72 84 SER A N 1
ATOM 671 C CA . SER A 1 84 ? -18.388 -2.838 13.590 1.00 56.72 84 SER A CA 1
ATOM 672 C C . SER A 1 84 ? -18.483 -3.639 14.879 1.00 56.72 84 SER A C 1
ATOM 674 O O . SER A 1 84 ? -19.013 -4.748 14.872 1.00 56.72 84 SER A O 1
ATOM 676 N N . VAL A 1 85 ? -18.000 -3.064 15.977 1.00 53.53 85 VAL A N 1
ATOM 677 C CA . VAL A 1 85 ? -18.302 -3.584 17.313 1.00 53.53 85 VAL A CA 1
ATOM 678 C C . VAL A 1 85 ? -19.795 -3.351 17.540 1.00 53.53 85 VAL A C 1
ATOM 680 O O . VAL A 1 85 ? -20.249 -2.210 17.433 1.00 53.53 85 VAL A O 1
ATOM 683 N N . SER A 1 86 ? -20.531 -4.450 17.712 1.00 46.06 86 SER A N 1
ATOM 684 C CA . SER A 1 86 ? -21.951 -4.457 18.091 1.00 46.06 86 SER A CA 1
ATOM 685 C C . SER A 1 86 ? -22.091 -4.211 19.585 1.00 46.06 86 SER A C 1
ATOM 687 O O . SER A 1 8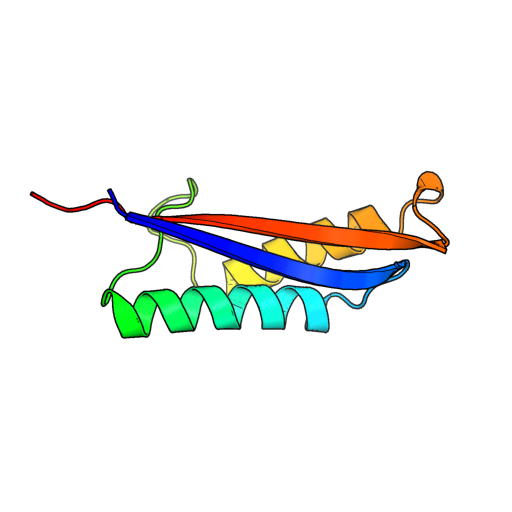6 ? -21.181 -4.660 20.318 1.00 46.06 86 SER A O 1
#

Foldseek 3Di:
DDKDKDKDWQAADDGQLVVQLVVQLVSQVVCCVVPVDGFDDPDDPPDDSNNVSNVRSVVVNVVRPDPVRGGPIDMDMDMTHHDDDD

Nearest PDB structures (foldseek):
  5zx2-assembly1_E  TM=5.855E-01  e=4.722E+00  Mycobacterium tuberculosis H37Rv
  7qho-assembly1_A  TM=1.978E-01  e=2.927E+00  Corynebacterium glutamicum ATCC 13032
  4adf-assembly2_W  TM=1.961E-01  e=7.617E+00  Homo sapiens

pLDDT: mean 80.68, std 11.53, range [45.97, 91.0]

Sequence (86 aa):
MASFIKERDFGPVPIFADALGEFYLNELTAIEEQYHKLPDLTATERTTKEERKTAFANMLSELARQGPFAGLTLYVRLELKIESVS

Organism: Aspergillus tamarii (NCBI:txid41984)

Solvent-accessible surface area (backbone atoms only — not comparable to full-atom values): 5013 Å² total; per-residue (Å²): 109,53,75,48,76,47,75,50,77,68,48,51,29,71,48,62,37,66,62,49,17,51,52,51,44,51,54,50,48,54,40,29,72,75,65,76,42,73,57,63,69,95,66,68,104,80,72,52,72,66,58,52,22,51,52,53,9,50,54,53,27,54,56,30,65,36,77,93,36,58,69,39,69,49,72,47,76,48,78,42,38,32,78,65,86,126

Radius of gyration: 13.98 Å; Cα contacts (8 Å, |Δi|>4): 117; chains: 1; bounding box: 35×20×36 Å